Protein AF-A0A4Q9QVE3-F1 (afdb_monomer_lite)

Sequence (115 aa):
MQFNGNKVYQRDDLFEPNLVSSWREGGKVVTGTNLERMASGRAPVGVDGKSVNLHHTTQTQSGPIAEMTQTFHQQSSSVIHVNPNTIPSGIDRAAFDKWKAQYWQQRAAGYGGTQ

Structure (mmCIF, N/CA/C/O backbone):
data_AF-A0A4Q9QVE3-F1
#
_entry.id   AF-A0A4Q9QVE3-F1
#
loop_
_atom_site.group_PDB
_atom_site.id
_atom_site.type_symbol
_atom_site.label_atom_id
_atom_site.label_alt_id
_atom_site.label_comp_id
_atom_site.label_asym_id
_atom_site.label_entity_id
_atom_site.label_seq_id
_atom_site.pdbx_PDB_ins_code
_atom_site.Cartn_x
_atom_site.Cartn_y
_atom_site.Cartn_z
_atom_site.occupancy
_atom_site.B_iso_or_equiv
_atom_site.auth_seq_id
_atom_site.auth_comp_id
_atom_site.auth_asym_id
_atom_site.auth_atom_id
_atom_site.pdbx_PDB_model_num
ATOM 1 N N . MET A 1 1 ? -3.818 -11.766 -8.873 1.00 92.69 1 MET A N 1
ATOM 2 C CA . MET A 1 1 ? -5.047 -11.407 -9.623 1.00 92.69 1 MET A CA 1
ATOM 3 C C . MET A 1 1 ? -4.711 -10.564 -10.855 1.00 92.69 1 MET A C 1
ATOM 5 O O . MET A 1 1 ? -3.610 -10.033 -10.908 1.00 92.69 1 MET A O 1
ATOM 9 N N . GLN A 1 2 ? -5.631 -10.413 -11.814 1.00 96.12 2 GLN A N 1
ATOM 10 C CA . GLN A 1 2 ? -5.536 -9.386 -12.867 1.00 96.12 2 GLN A CA 1
ATOM 11 C C . GLN A 1 2 ? -6.335 -8.153 -12.437 1.00 96.12 2 GLN A C 1
ATOM 13 O O . GLN A 1 2 ? -7.503 -8.301 -12.086 1.00 96.12 2 GLN A O 1
ATOM 18 N N . PHE A 1 3 ? -5.739 -6.960 -12.477 1.00 96.81 3 PHE A N 1
ATOM 19 C CA . PHE A 1 3 ? -6.421 -5.704 -12.153 1.00 96.81 3 PHE A CA 1
ATOM 20 C C . PHE A 1 3 ? -6.029 -4.601 -13.138 1.00 96.81 3 PHE A C 1
ATOM 22 O O . PHE A 1 3 ? -4.846 -4.289 -13.267 1.00 96.81 3 PHE A O 1
ATOM 29 N N . ASN A 1 4 ? -7.014 -4.024 -13.835 1.00 95.00 4 ASN A N 1
ATOM 30 C CA . ASN A 1 4 ? -6.843 -2.882 -14.745 1.00 95.00 4 ASN A CA 1
ATOM 31 C C . ASN A 1 4 ? -5.614 -2.989 -15.675 1.00 95.00 4 ASN A C 1
ATOM 33 O O . ASN A 1 4 ? -4.869 -2.030 -15.842 1.00 95.00 4 ASN A O 1
ATOM 37 N N . GLY A 1 5 ? -5.399 -4.171 -16.266 1.00 94.75 5 GLY A N 1
ATOM 38 C CA . GLY A 1 5 ? -4.314 -4.426 -17.222 1.00 94.75 5 GLY A CA 1
ATOM 39 C C . GLY A 1 5 ? -3.000 -4.941 -16.623 1.00 94.75 5 GLY A C 1
ATOM 40 O O . GLY A 1 5 ? -2.158 -5.419 -17.378 1.00 94.75 5 GLY A O 1
ATOM 41 N N . ASN A 1 6 ? -2.833 -4.940 -15.298 1.00 97.06 6 ASN A N 1
ATOM 42 C CA . ASN A 1 6 ? -1.627 -5.442 -14.636 1.00 97.06 6 ASN A CA 1
ATOM 43 C C . ASN A 1 6 ? -1.897 -6.767 -13.908 1.00 97.06 6 ASN A C 1
ATOM 45 O O . ASN A 1 6 ? -2.942 -6.964 -13.277 1.00 97.06 6 ASN A O 1
ATOM 49 N N . LYS A 1 7 ? -0.911 -7.670 -13.940 1.00 97.31 7 LYS A N 1
ATOM 50 C CA . LYS A 1 7 ? -0.874 -8.830 -13.042 1.00 97.31 7 LYS A CA 1
ATOM 51 C C . LYS A 1 7 ? -0.400 -8.382 -11.670 1.00 97.31 7 LYS A C 1
ATOM 53 O O . LYS A 1 7 ? 0.688 -7.828 -11.566 1.00 97.31 7 LYS A O 1
ATOM 58 N N . VAL A 1 8 ? -1.177 -8.669 -10.630 1.00 97.62 8 VAL A N 1
ATOM 59 C CA . VAL A 1 8 ? -0.841 -8.324 -9.245 1.00 97.62 8 VAL A CA 1
ATOM 60 C C . VAL A 1 8 ? -0.570 -9.577 -8.421 1.00 97.62 8 VAL A C 1
ATOM 62 O O . VAL A 1 8 ? -1.419 -10.475 -8.339 1.00 97.62 8 VAL A O 1
ATOM 65 N N . TYR A 1 9 ? 0.607 -9.624 -7.804 1.00 97.00 9 TYR A N 1
ATOM 66 C CA . TYR A 1 9 ? 1.004 -10.622 -6.816 1.00 97.00 9 TYR A CA 1
ATOM 67 C C . TYR A 1 9 ? 0.636 -10.112 -5.421 1.00 97.00 9 TYR A C 1
ATOM 69 O O . TYR A 1 9 ? 1.348 -9.292 -4.841 1.00 97.00 9 TYR A O 1
ATOM 77 N N . GLN A 1 10 ? -0.517 -10.573 -4.940 1.00 96.69 10 GLN A N 1
ATOM 78 C CA . GLN A 1 10 ? -1.042 -10.267 -3.612 1.00 96.69 10 GLN A CA 1
ATOM 79 C C . GLN A 1 10 ? -0.371 -11.111 -2.539 1.00 96.69 10 GLN A C 1
ATOM 81 O O . GLN A 1 10 ? 0.037 -12.244 -2.804 1.00 96.69 10 GLN A O 1
ATOM 86 N N . ARG A 1 11 ? -0.300 -10.561 -1.330 1.00 96.12 11 ARG A N 1
ATOM 87 C CA . ARG A 1 11 ? 0.218 -11.243 -0.149 1.00 96.12 11 ARG A CA 1
ATOM 88 C C . ARG A 1 11 ? -0.603 -10.880 1.083 1.00 96.12 11 ARG A C 1
ATOM 90 O O . ARG A 1 11 ? -0.525 -9.759 1.580 1.00 96.12 11 ARG A O 1
ATOM 97 N N . ASP A 1 12 ? -1.376 -11.846 1.571 1.00 95.19 12 ASP A N 1
ATOM 98 C CA . ASP A 1 12 ? -2.218 -11.679 2.762 1.00 95.19 12 ASP A CA 1
ATOM 99 C C . ASP A 1 12 ? -1.400 -11.575 4.058 1.00 95.19 12 ASP A C 1
ATOM 101 O O . ASP A 1 12 ? -1.868 -11.002 5.031 1.00 95.19 12 ASP A O 1
ATOM 105 N N . ASP A 1 13 ? -0.156 -12.062 4.065 1.00 95.88 13 ASP A N 1
ATOM 106 C CA . ASP A 1 13 ? 0.727 -12.045 5.236 1.00 95.88 13 ASP A CA 1
ATOM 107 C C . ASP A 1 13 ? 1.366 -10.672 5.520 1.00 95.88 13 ASP A C 1
ATOM 109 O O . ASP A 1 13 ? 2.050 -10.491 6.526 1.00 95.88 13 ASP A O 1
ATOM 113 N N . LEU A 1 14 ? 1.180 -9.687 4.634 1.00 97.38 14 LEU A N 1
ATOM 114 C CA . LEU A 1 14 ? 1.827 -8.379 4.763 1.00 97.38 14 LEU A CA 1
ATOM 115 C C . LEU A 1 14 ? 1.144 -7.444 5.755 1.00 97.38 14 LEU A C 1
ATOM 117 O O . LEU A 1 14 ? 1.773 -6.463 6.159 1.00 97.38 14 LEU A O 1
ATOM 121 N N . PHE A 1 15 ? -0.117 -7.684 6.110 1.00 97.75 15 PHE A N 1
ATOM 122 C CA . PHE A 1 15 ? -0.886 -6.818 6.996 1.00 97.75 15 PHE A CA 1
ATOM 123 C C . PHE A 1 15 ? -2.050 -7.565 7.649 1.00 97.75 15 PHE A C 1
ATOM 125 O O . PHE A 1 15 ? -2.650 -8.449 7.053 1.00 97.75 15 PHE A O 1
ATOM 132 N N . GLU A 1 16 ? -2.436 -7.117 8.842 1.00 97.25 16 GLU A N 1
ATOM 133 C CA . GLU A 1 16 ? -3.645 -7.588 9.517 1.00 97.25 16 GLU A CA 1
ATOM 134 C C . GLU A 1 16 ? -4.864 -6.770 9.047 1.00 97.25 16 GLU A C 1
ATOM 136 O O . GLU A 1 16 ? -4.856 -5.541 9.208 1.00 97.25 16 GLU A O 1
ATOM 141 N N . PRO A 1 17 ? -5.926 -7.380 8.480 1.00 96.75 17 PRO A N 1
ATOM 142 C CA . PRO A 1 17 ? -7.071 -6.643 7.926 1.00 96.75 17 PRO A CA 1
ATOM 143 C C . PRO A 1 17 ? -7.790 -5.741 8.939 1.00 96.75 17 PRO A C 1
ATOM 145 O O . PRO A 1 17 ? -8.231 -4.641 8.601 1.00 96.75 17 PRO A O 1
ATOM 148 N N . ASN A 1 18 ? -7.856 -6.172 10.199 1.00 97.38 18 ASN A N 1
ATOM 149 C CA . ASN A 1 18 ? -8.568 -5.465 11.265 1.00 97.38 18 ASN A CA 1
ATOM 150 C C . ASN A 1 18 ? -7.662 -4.556 12.112 1.00 97.38 18 ASN A C 1
ATOM 152 O O . ASN A 1 18 ? -8.120 -4.000 13.108 1.00 97.38 18 ASN A O 1
ATOM 156 N N . LEU A 1 19 ? -6.388 -4.376 11.737 1.00 97.69 19 LEU A N 1
ATOM 157 C CA . LEU A 1 19 ? -5.495 -3.452 12.438 1.00 97.69 19 LEU A CA 1
ATOM 158 C C . LEU A 1 19 ? -6.044 -2.028 12.349 1.00 97.69 19 LEU A C 1
ATOM 160 O O . LEU A 1 19 ? -6.188 -1.476 11.258 1.00 97.69 19 LEU A O 1
ATOM 164 N N . VAL A 1 20 ? -6.318 -1.428 13.505 1.00 98.19 20 VAL A N 1
ATOM 165 C CA . VAL A 1 20 ? -6.814 -0.055 13.591 1.00 98.19 20 VAL A CA 1
ATOM 166 C C . VAL A 1 20 ? -5.653 0.928 13.471 1.00 98.19 20 VAL A C 1
ATOM 168 O O . VAL A 1 20 ? -4.639 0.815 14.158 1.00 98.19 20 VAL A O 1
ATOM 171 N N . SER A 1 21 ? -5.812 1.921 12.602 1.00 96.62 21 SER A N 1
ATOM 172 C CA . SER A 1 21 ? -4.867 3.018 12.408 1.00 96.62 21 SER A CA 1
ATOM 173 C C . SER A 1 21 ? -5.604 4.334 12.169 1.00 96.62 21 SER A C 1
ATOM 175 O O . SER A 1 21 ? -6.803 4.343 11.893 1.00 96.62 21 SER A O 1
ATOM 177 N N . SER A 1 22 ? -4.880 5.451 12.237 1.00 97.19 22 SER A N 1
ATOM 178 C CA . SER A 1 22 ? -5.417 6.765 11.875 1.00 97.19 22 SER A CA 1
ATOM 179 C C . SER A 1 22 ? -4.779 7.300 10.591 1.00 97.19 22 SER A C 1
ATOM 181 O O . SER A 1 22 ? -3.614 7.025 10.279 1.00 97.19 22 SER A O 1
ATOM 183 N N . TRP A 1 23 ? -5.537 8.081 9.826 1.00 95.56 23 TRP A N 1
ATOM 184 C CA . TRP A 1 23 ? -5.062 8.800 8.643 1.00 95.56 23 TRP A CA 1
ATOM 185 C C . TRP A 1 23 ? -5.768 10.147 8.495 1.00 95.56 23 TRP A C 1
ATOM 187 O O . TRP A 1 23 ? -6.731 10.445 9.197 1.00 95.56 23 TRP A O 1
ATOM 197 N N . ARG A 1 24 ? -5.264 10.990 7.587 1.00 94.19 24 ARG A N 1
ATOM 198 C CA . ARG A 1 24 ? -5.906 12.263 7.244 1.00 94.19 24 ARG A CA 1
ATOM 199 C C . ARG A 1 24 ? -6.722 12.143 5.967 1.00 94.19 24 ARG A C 1
ATOM 201 O O . ARG A 1 24 ? -6.215 11.668 4.953 1.00 94.19 24 ARG A O 1
ATOM 208 N N . GLU A 1 25 ? -7.944 12.652 6.002 1.00 91.50 25 GLU A N 1
ATOM 209 C CA . GLU A 1 25 ? -8.856 12.728 4.865 1.00 91.50 25 GLU A CA 1
ATOM 210 C C . GLU A 1 25 ? -9.631 14.045 4.914 1.00 91.50 25 GLU A C 1
ATOM 212 O O . GLU A 1 25 ? -10.215 14.391 5.938 1.00 91.50 25 GLU A O 1
ATOM 217 N N . GLY A 1 26 ? -9.562 14.839 3.840 1.00 89.94 26 GLY A N 1
ATOM 218 C CA . GLY A 1 26 ? -10.216 16.154 3.796 1.00 89.94 26 GLY A CA 1
ATOM 219 C C . GLY A 1 26 ? -9.826 17.086 4.956 1.00 89.94 26 GLY A C 1
ATOM 220 O O . GLY A 1 26 ? -10.656 17.851 5.435 1.00 89.94 26 GLY A O 1
ATOM 221 N N . GLY A 1 27 ? -8.593 16.973 5.465 1.00 92.88 27 GLY A N 1
ATOM 222 C CA . GLY A 1 27 ? -8.108 17.739 6.622 1.00 92.88 27 GLY A CA 1
ATOM 223 C C . GLY A 1 27 ? -8.538 17.204 7.995 1.00 92.88 27 GLY A C 1
ATOM 224 O O . GLY A 1 27 ? -8.072 17.717 9.009 1.00 92.88 27 GLY A O 1
ATOM 225 N N . LYS A 1 28 ? -9.365 16.156 8.056 1.00 95.62 28 LYS A N 1
ATOM 226 C CA . LYS A 1 28 ? -9.809 15.516 9.301 1.00 95.62 28 LYS A CA 1
ATOM 227 C C . LYS A 1 28 ? -8.992 14.265 9.591 1.00 95.62 28 LYS A C 1
ATOM 229 O O . LYS A 1 28 ? -8.525 13.600 8.669 1.00 95.62 28 LYS A O 1
ATOM 234 N N . VAL A 1 29 ? -8.820 13.951 10.872 1.00 97.25 29 VAL A N 1
ATOM 235 C CA . VAL A 1 29 ? -8.279 12.656 11.296 1.00 97.25 29 VAL A CA 1
ATOM 236 C C . VAL A 1 29 ? -9.423 11.648 11.300 1.00 97.25 29 VAL A C 1
ATOM 238 O O . VAL A 1 29 ? -10.447 11.879 11.937 1.00 97.25 29 VAL A O 1
ATOM 241 N N . VAL A 1 30 ? -9.233 10.552 10.578 1.00 97.00 30 VAL A N 1
ATOM 242 C CA . VAL A 1 30 ? -10.120 9.388 10.544 1.00 97.00 30 VAL A CA 1
ATOM 243 C C . VAL A 1 30 ? -9.374 8.229 11.194 1.00 97.00 30 VAL A C 1
ATOM 245 O O . VAL A 1 30 ? -8.156 8.121 11.037 1.00 97.00 30 VAL A O 1
ATOM 248 N N . THR A 1 31 ? -10.092 7.384 11.926 1.00 98.12 31 THR A N 1
ATOM 249 C CA . THR A 1 31 ? -9.565 6.161 12.538 1.00 98.12 31 THR A CA 1
ATOM 250 C C . THR A 1 31 ? -10.410 4.988 12.074 1.00 98.12 31 THR A C 1
ATOM 252 O O . THR A 1 31 ? -11.634 5.084 12.082 1.00 98.12 31 THR A O 1
ATOM 255 N N . GLY A 1 32 ? -9.757 3.897 11.690 1.00 98.12 32 GLY A N 1
ATOM 256 C CA . GLY A 1 32 ? -10.416 2.688 11.214 1.00 98.12 32 GLY A CA 1
ATOM 257 C C . GLY A 1 32 ? -9.425 1.558 10.957 1.00 98.12 32 GLY A C 1
ATOM 258 O O . GLY A 1 32 ? -8.208 1.725 11.074 1.00 98.12 32 GLY A O 1
ATOM 259 N N . THR A 1 33 ? -9.965 0.399 10.626 1.00 98.44 33 THR A N 1
ATOM 260 C CA . THR A 1 33 ? -9.238 -0.814 10.251 1.00 98.44 33 THR A CA 1
ATOM 261 C C . THR A 1 33 ? -8.466 -0.646 8.939 1.00 98.44 33 THR A C 1
ATOM 263 O O . THR A 1 33 ? -8.706 0.276 8.153 1.00 98.44 33 THR A O 1
ATOM 266 N N . ASN A 1 34 ? -7.558 -1.577 8.646 1.00 98.25 34 ASN A N 1
ATOM 267 C CA . ASN A 1 34 ? -6.909 -1.656 7.341 1.00 98.25 34 ASN A CA 1
ATOM 268 C C . ASN A 1 34 ? -7.911 -1.888 6.202 1.00 98.25 34 ASN A C 1
ATOM 270 O O . ASN A 1 34 ? -7.702 -1.354 5.114 1.00 98.25 34 ASN A O 1
ATOM 274 N N . LEU A 1 35 ? -9.005 -2.620 6.439 1.00 97.94 35 LEU A N 1
ATOM 275 C CA . LEU A 1 35 ? -10.085 -2.770 5.459 1.00 97.94 35 LEU A CA 1
ATOM 276 C C . LEU A 1 35 ? -10.745 -1.428 5.125 1.00 97.94 35 LEU A C 1
ATOM 278 O O . LEU A 1 35 ? -10.875 -1.092 3.950 1.00 97.94 35 LEU A O 1
ATOM 282 N N . GLU A 1 36 ? -11.097 -0.627 6.132 1.00 98.00 36 GLU A N 1
ATOM 283 C CA . GLU A 1 36 ? -11.693 0.703 5.929 1.00 98.00 36 GLU A CA 1
ATOM 284 C C . GLU A 1 36 ? -10.704 1.672 5.269 1.00 98.00 36 GLU A C 1
ATOM 286 O O . GLU A 1 36 ? -11.057 2.410 4.348 1.00 98.00 36 GLU A O 1
ATOM 291 N N . ARG A 1 37 ? -9.431 1.614 5.671 1.00 98.00 37 ARG A N 1
ATOM 292 C CA . ARG A 1 37 ? -8.339 2.375 5.053 1.00 98.00 37 ARG A CA 1
ATOM 293 C C . ARG A 1 37 ? -8.166 2.018 3.571 1.00 98.00 37 ARG A C 1
ATOM 295 O O . ARG A 1 37 ? -8.018 2.906 2.734 1.00 98.00 37 ARG A O 1
ATOM 302 N N . MET A 1 38 ? -8.223 0.734 3.226 1.00 97.94 38 MET A N 1
ATOM 303 C CA . MET A 1 38 ? -8.179 0.268 1.838 1.00 97.94 38 MET A CA 1
ATOM 304 C C . MET A 1 38 ? -9.428 0.657 1.048 1.00 97.94 38 MET A C 1
ATOM 306 O O . MET A 1 38 ? -9.304 1.117 -0.087 1.00 97.94 38 MET A O 1
ATOM 310 N N . ALA A 1 39 ? -10.61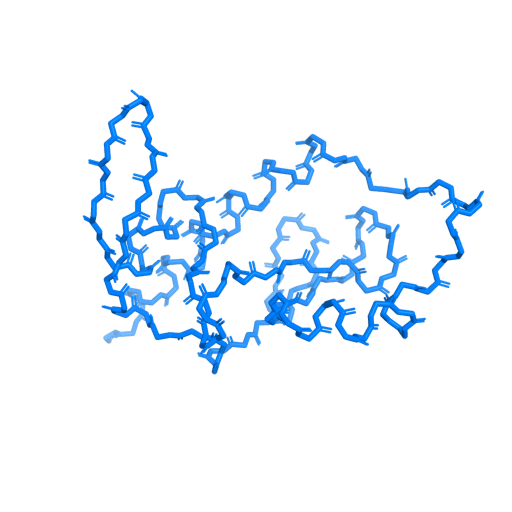5 0.575 1.650 1.00 97.12 39 ALA A N 1
ATOM 311 C CA . ALA A 1 39 ? -11.864 1.035 1.046 1.00 97.12 39 ALA A CA 1
ATOM 312 C C . ALA A 1 39 ? -11.857 2.551 0.758 1.00 97.12 39 ALA A C 1
ATOM 314 O O . ALA A 1 39 ? -12.491 3.004 -0.193 1.00 97.12 39 ALA A O 1
ATOM 315 N N . SER A 1 40 ? -11.069 3.341 1.496 1.00 96.44 40 SER A N 1
ATOM 316 C CA . SER A 1 40 ? -10.811 4.755 1.184 1.00 96.44 40 SER A CA 1
ATOM 317 C C . SER A 1 40 ? -9.720 4.960 0.109 1.00 96.44 40 SER A C 1
ATOM 319 O O . SER A 1 40 ? -9.248 6.080 -0.093 1.00 96.44 40 SER A O 1
ATOM 321 N N . GLY A 1 41 ? -9.248 3.893 -0.543 1.00 96.88 41 GLY A N 1
ATOM 322 C CA . GLY A 1 41 ? -8.196 3.918 -1.564 1.00 96.88 41 GLY A CA 1
ATOM 323 C C .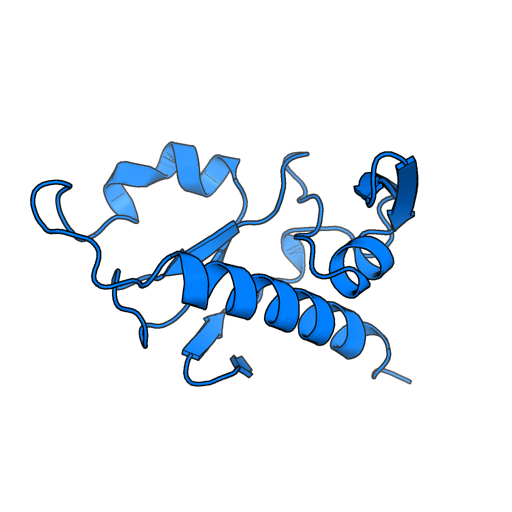 GLY A 1 41 ? -6.771 4.071 -1.030 1.00 96.88 41 GLY A C 1
ATOM 324 O O . GLY A 1 41 ? -5.868 4.454 -1.776 1.00 96.88 41 GLY A O 1
ATOM 325 N N . ARG A 1 42 ? -6.530 3.807 0.257 1.00 97.56 42 ARG A N 1
ATOM 326 C CA . ARG A 1 42 ? -5.200 3.933 0.872 1.00 97.56 42 ARG A CA 1
ATOM 327 C C . ARG A 1 42 ? -4.574 2.568 1.098 1.00 97.56 42 ARG A C 1
ATOM 329 O O . ARG A 1 42 ? -5.255 1.604 1.409 1.00 97.56 42 ARG A O 1
ATOM 336 N N . ALA A 1 43 ? -3.251 2.505 1.013 1.00 98.06 43 ALA A N 1
ATOM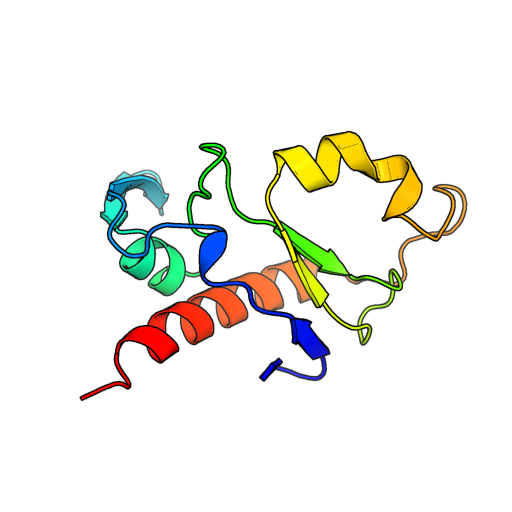 337 C CA . ALA A 1 43 ? -2.544 1.283 1.366 1.00 98.06 43 ALA A CA 1
ATOM 338 C C . ALA A 1 43 ? -2.786 0.914 2.843 1.00 98.06 43 ALA A C 1
ATOM 340 O O . ALA A 1 43 ? -2.803 1.819 3.698 1.00 98.06 43 ALA A O 1
ATOM 341 N N . PRO A 1 44 ? -2.930 -0.387 3.152 1.00 98.25 44 PRO A N 1
ATOM 342 C CA . PRO A 1 44 ? -2.990 -0.851 4.527 1.00 98.25 44 PRO A CA 1
ATOM 343 C C . PRO A 1 44 ? -1.649 -0.596 5.225 1.00 98.25 44 PRO A C 1
ATOM 345 O O . PRO A 1 44 ? -0.596 -0.475 4.588 1.00 98.25 44 PRO A O 1
ATOM 348 N N . VAL A 1 45 ? -1.686 -0.499 6.549 1.00 98.50 45 VAL A N 1
ATOM 349 C CA . VAL A 1 45 ? -0.498 -0.531 7.400 1.00 98.50 45 VAL A CA 1
ATOM 350 C C . VAL A 1 45 ? -0.032 -1.978 7.500 1.00 98.50 45 VAL A C 1
ATOM 352 O O . VAL A 1 45 ? -0.771 -2.840 7.972 1.00 98.50 45 VAL A O 1
ATOM 355 N N . GLY A 1 46 ? 1.178 -2.232 7.021 1.00 98.00 46 GLY A N 1
ATOM 356 C CA . GLY A 1 46 ? 1.820 -3.531 7.043 1.00 98.00 46 GLY A CA 1
ATOM 357 C C . GLY A 1 46 ? 2.352 -3.920 8.415 1.00 98.00 46 GLY A C 1
ATOM 358 O O . GLY A 1 46 ? 2.442 -3.103 9.333 1.00 98.00 46 GLY A O 1
ATOM 359 N N . VAL A 1 47 ? 2.765 -5.181 8.525 1.00 97.88 47 VAL A N 1
ATOM 360 C CA . VAL A 1 47 ? 3.374 -5.774 9.729 1.00 97.88 47 VAL A CA 1
ATOM 361 C C . VAL A 1 47 ? 4.650 -5.058 10.186 1.00 97.88 47 VAL A C 1
ATOM 363 O O . VAL A 1 47 ? 5.052 -5.184 11.337 1.00 97.88 47 VAL A O 1
ATOM 366 N N . ASP A 1 48 ? 5.276 -4.265 9.311 1.00 97.44 48 ASP A N 1
ATOM 367 C CA . ASP A 1 48 ? 6.429 -3.419 9.633 1.00 97.44 48 ASP A CA 1
ATOM 368 C C . ASP A 1 48 ? 6.042 -2.015 10.141 1.00 97.44 48 ASP A C 1
ATOM 370 O O . ASP A 1 48 ? 6.899 -1.136 10.260 1.00 97.44 48 ASP A O 1
ATOM 374 N N . GLY A 1 49 ? 4.754 -1.779 10.408 1.00 97.19 49 GLY A N 1
ATOM 375 C CA . GLY A 1 49 ? 4.214 -0.508 10.894 1.00 97.19 49 GLY A CA 1
ATOM 376 C C . GLY A 1 49 ? 4.158 0.599 9.838 1.00 97.19 49 GLY A C 1
ATOM 377 O O . GLY A 1 49 ? 3.838 1.744 10.161 1.00 97.19 49 GLY A O 1
ATOM 378 N N . LYS A 1 50 ? 4.467 0.295 8.573 1.00 97.50 50 LYS A N 1
ATOM 379 C CA . LYS A 1 50 ? 4.497 1.252 7.457 1.00 97.50 50 LYS A CA 1
ATOM 380 C C . LYS A 1 50 ? 3.459 0.873 6.407 1.00 97.50 50 LYS A C 1
ATOM 382 O O . LYS A 1 50 ? 2.914 -0.218 6.421 1.00 97.50 50 LYS A O 1
ATOM 387 N N . SER A 1 51 ? 3.145 1.779 5.484 1.00 97.88 51 SER A N 1
ATOM 388 C CA . SER A 1 51 ? 2.205 1.452 4.401 1.00 97.88 51 SER A CA 1
ATOM 389 C C . SER A 1 51 ? 2.769 0.365 3.479 1.00 97.88 51 SER A C 1
ATOM 391 O O . SER A 1 51 ? 3.935 0.428 3.085 1.00 97.88 51 SER A O 1
ATOM 393 N N . VAL A 1 52 ? 1.934 -0.608 3.113 1.00 98.31 52 VAL A N 1
ATOM 394 C CA . VAL A 1 52 ? 2.277 -1.622 2.106 1.00 98.31 52 VAL A CA 1
ATOM 395 C C . VAL A 1 52 ? 2.500 -0.944 0.752 1.00 98.31 52 VAL A C 1
ATOM 397 O O . VAL A 1 52 ? 1.778 -0.025 0.362 1.00 98.31 52 VAL A O 1
ATOM 400 N N . ASN A 1 53 ? 3.526 -1.389 0.034 1.00 97.44 53 ASN A N 1
ATOM 401 C CA . ASN A 1 53 ? 3.912 -0.849 -1.262 1.00 97.44 53 ASN A CA 1
ATOM 402 C C . ASN A 1 53 ? 3.387 -1.706 -2.410 1.00 97.44 53 ASN A C 1
ATOM 404 O O . ASN A 1 53 ? 3.294 -2.925 -2.295 1.00 97.44 53 ASN A O 1
ATOM 408 N N . LEU A 1 54 ? 3.115 -1.042 -3.534 1.00 96.62 54 LEU A N 1
ATOM 409 C CA . LEU A 1 54 ? 2.823 -1.657 -4.826 1.00 96.62 54 LEU A CA 1
ATOM 410 C C . LEU A 1 54 ? 3.994 -1.367 -5.760 1.00 96.62 54 LEU A C 1
ATOM 412 O O . LEU A 1 54 ? 4.188 -0.225 -6.181 1.00 96.62 54 LEU A O 1
ATOM 416 N N . HIS A 1 55 ? 4.782 -2.397 -6.051 1.00 93.50 55 HIS A N 1
ATOM 417 C CA . HIS A 1 55 ? 6.020 -2.289 -6.818 1.00 93.50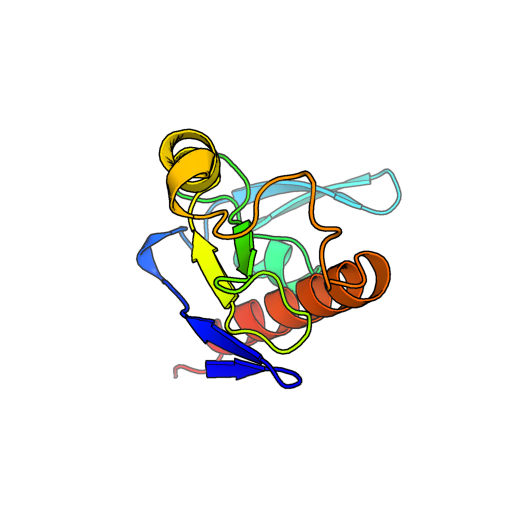 55 HIS A CA 1
ATOM 418 C C . HIS A 1 55 ? 5.855 -2.836 -8.230 1.00 93.50 55 HIS A C 1
ATOM 420 O O . HIS A 1 55 ? 5.491 -3.999 -8.380 1.00 93.50 55 HIS A O 1
ATOM 426 N N . HIS A 1 56 ? 6.187 -2.052 -9.257 1.00 92.00 56 HIS A N 1
ATOM 427 C CA . HIS A 1 56 ? 6.304 -2.576 -10.620 1.00 92.00 56 HIS A CA 1
ATOM 428 C C . HIS A 1 56 ? 7.603 -3.365 -10.763 1.00 92.00 56 HIS A C 1
ATOM 430 O O . HIS A 1 56 ? 8.691 -2.794 -10.693 1.00 92.00 56 HIS A O 1
ATOM 436 N N . THR A 1 57 ? 7.509 -4.662 -11.043 1.00 87.62 57 THR A N 1
ATOM 437 C CA . THR A 1 57 ? 8.689 -5.538 -11.087 1.00 87.62 57 THR A CA 1
ATOM 438 C C . THR A 1 57 ? 9.588 -5.275 -12.296 1.00 87.62 57 THR A C 1
ATOM 440 O O . THR A 1 57 ? 10.788 -5.514 -12.227 1.00 87.62 57 THR A O 1
ATOM 443 N N . THR A 1 58 ? 9.026 -4.755 -13.391 1.00 85.25 58 THR A N 1
ATOM 444 C CA . THR A 1 58 ? 9.745 -4.457 -14.643 1.00 85.25 58 THR A CA 1
ATOM 445 C C . THR A 1 58 ? 9.862 -2.963 -14.942 1.00 85.25 58 THR A C 1
ATOM 447 O O . THR A 1 58 ? 10.333 -2.599 -16.013 1.00 85.25 58 THR A O 1
ATOM 450 N N . GLN A 1 59 ? 9.432 -2.085 -14.026 1.00 82.88 59 GLN A N 1
ATOM 451 C CA . GLN A 1 59 ? 9.478 -0.621 -14.193 1.00 82.88 59 GLN A CA 1
ATOM 452 C C . GLN A 1 59 ? 8.752 -0.080 -15.447 1.00 82.88 59 GLN A C 1
ATOM 454 O O . GLN A 1 59 ? 9.078 0.996 -15.952 1.00 82.88 59 GLN A O 1
ATOM 459 N N . THR A 1 60 ? 7.749 -0.812 -15.939 1.00 86.19 60 THR A N 1
ATOM 460 C CA . THR A 1 60 ? 6.899 -0.429 -17.078 1.00 86.19 60 THR A CA 1
ATOM 461 C C . THR A 1 60 ? 5.449 -0.270 -16.631 1.00 86.19 60 THR A C 1
ATOM 463 O O . THR A 1 60 ? 5.006 -0.994 -15.742 1.00 86.19 60 THR A O 1
ATOM 466 N N . GLN A 1 61 ? 4.694 0.637 -17.262 1.00 87.81 61 GLN A N 1
ATOM 467 C CA . GLN A 1 61 ? 3.295 0.919 -16.904 1.00 87.81 61 GLN A CA 1
ATOM 468 C C . GLN A 1 61 ? 2.379 -0.320 -16.912 1.00 87.81 61 GLN A C 1
ATOM 470 O O . GLN A 1 61 ? 1.521 -0.456 -16.046 1.00 87.81 61 GLN A O 1
ATOM 475 N N . SER A 1 62 ? 2.538 -1.220 -17.886 1.00 89.00 62 SER A N 1
ATOM 476 C CA . SER A 1 62 ? 1.746 -2.457 -18.013 1.00 89.00 62 SER A CA 1
ATOM 477 C C . SER A 1 62 ? 2.402 -3.672 -17.344 1.00 89.00 62 SER A C 1
ATOM 479 O O . SER A 1 62 ? 1.919 -4.798 -17.470 1.00 89.00 62 SER A O 1
ATOM 481 N N . GLY A 1 63 ? 3.518 -3.464 -16.642 1.00 91.50 63 GLY A N 1
ATOM 482 C CA . GLY A 1 63 ? 4.283 -4.531 -16.017 1.00 91.50 63 GLY A CA 1
ATOM 483 C C . GLY A 1 63 ? 3.561 -5.172 -14.826 1.00 91.50 63 GLY A C 1
ATOM 484 O O . GLY A 1 63 ? 2.646 -4.578 -14.248 1.00 91.50 63 GLY A O 1
ATOM 485 N N . PRO A 1 64 ? 3.969 -6.384 -14.413 1.00 95.19 64 PRO A N 1
ATOM 486 C CA . PRO A 1 64 ? 3.462 -6.988 -13.190 1.00 95.19 64 PRO A CA 1
ATOM 487 C C . PRO A 1 64 ? 3.786 -6.145 -11.951 1.00 95.19 64 PRO A C 1
ATOM 489 O O . PRO A 1 64 ? 4.831 -5.494 -11.876 1.00 95.19 64 PRO A O 1
ATOM 492 N N . ILE A 1 65 ? 2.898 -6.205 -10.962 1.00 96.62 65 ILE A N 1
ATOM 493 C CA . ILE A 1 65 ? 2.992 -5.472 -9.702 1.00 96.62 65 ILE A CA 1
ATOM 494 C C . ILE A 1 65 ? 3.023 -6.461 -8.535 1.00 96.62 65 ILE A C 1
ATOM 496 O O . ILE A 1 65 ? 2.283 -7.444 -8.530 1.00 96.62 65 ILE A O 1
ATOM 500 N N . ALA A 1 66 ? 3.865 -6.207 -7.538 1.00 96.50 66 ALA A N 1
ATOM 501 C CA . ALA A 1 66 ? 3.944 -7.000 -6.315 1.00 96.50 66 ALA A CA 1
ATOM 502 C C . ALA A 1 66 ? 3.633 -6.153 -5.076 1.00 96.50 66 ALA A C 1
ATOM 504 O O . ALA A 1 66 ? 4.132 -5.032 -4.949 1.00 96.50 66 ALA A O 1
ATOM 505 N N . GLU A 1 67 ? 2.839 -6.709 -4.159 1.00 97.56 67 GLU A N 1
ATOM 506 C CA . GLU A 1 67 ? 2.699 -6.172 -2.804 1.00 97.56 67 GLU A CA 1
ATOM 507 C C . GLU A 1 67 ? 3.953 -6.508 -1.979 1.00 97.56 67 GLU A C 1
ATOM 509 O O . GLU A 1 67 ? 4.452 -7.637 -2.011 1.00 97.56 67 GLU A O 1
ATOM 514 N N . MET A 1 68 ? 4.477 -5.538 -1.228 1.00 96.88 68 MET A N 1
ATOM 515 C CA . MET A 1 68 ? 5.603 -5.756 -0.309 1.00 96.88 68 MET A CA 1
ATOM 516 C C . MET A 1 68 ? 5.620 -4.749 0.842 1.00 96.88 68 MET A C 1
ATOM 518 O O . MET A 1 68 ? 5.047 -3.663 0.745 1.00 96.88 68 MET A O 1
ATOM 522 N N . THR A 1 69 ? 6.312 -5.082 1.932 1.00 97.44 69 THR A N 1
ATOM 523 C CA . THR A 1 69 ? 6.528 -4.132 3.030 1.00 97.44 69 THR A CA 1
ATOM 524 C C . THR A 1 69 ? 7.417 -2.969 2.588 1.00 97.44 69 THR A C 1
ATOM 526 O O . THR A 1 69 ? 8.267 -3.101 1.700 1.00 97.44 69 THR A O 1
ATOM 529 N N . GLN A 1 70 ? 7.256 -1.813 3.233 1.00 96.00 70 GLN A N 1
ATOM 530 C CA . GLN A 1 70 ? 8.122 -0.657 2.990 1.00 96.00 70 GLN A CA 1
ATOM 531 C C . GLN A 1 70 ? 9.572 -0.948 3.381 1.00 96.00 70 GLN A C 1
ATOM 533 O O . GLN A 1 70 ? 10.500 -0.466 2.730 1.00 96.00 70 GLN A O 1
ATOM 538 N N . THR A 1 71 ? 9.773 -1.724 4.443 1.00 94.69 71 THR A N 1
ATOM 539 C CA . THR A 1 71 ? 11.101 -2.095 4.930 1.00 94.69 71 THR A CA 1
ATOM 540 C C . THR A 1 71 ? 11.830 -2.987 3.930 1.00 94.69 71 THR A C 1
ATOM 542 O O . THR A 1 71 ? 12.975 -2.685 3.599 1.00 94.69 71 THR A O 1
ATOM 545 N N . PHE A 1 72 ? 11.161 -3.994 3.357 1.00 92.94 72 PHE A N 1
ATOM 546 C CA . PHE A 1 72 ? 11.741 -4.803 2.281 1.00 92.94 72 PHE A CA 1
ATOM 547 C C . PHE A 1 72 ? 12.073 -3.945 1.055 1.00 92.94 72 PHE A C 1
ATOM 549 O O . PHE A 1 72 ? 13.190 -3.998 0.547 1.00 92.94 72 PHE A O 1
ATOM 556 N N . HIS A 1 73 ? 11.143 -3.084 0.630 1.00 90.62 73 HIS A N 1
ATOM 557 C CA . HIS A 1 73 ? 11.364 -2.192 -0.509 1.00 90.62 73 HIS A CA 1
ATOM 558 C C . HIS A 1 73 ? 12.602 -1.294 -0.324 1.00 90.62 73 HIS A C 1
ATOM 560 O O . HIS A 1 73 ? 13.348 -1.044 -1.267 1.00 90.62 73 HIS A O 1
ATOM 566 N N . GLN A 1 74 ? 12.845 -0.803 0.895 1.00 89.38 74 GLN A N 1
ATOM 567 C CA . GLN A 1 74 ? 14.016 0.022 1.209 1.00 89.38 74 GLN A CA 1
ATOM 568 C C . GLN A 1 74 ? 15.307 -0.798 1.234 1.00 89.38 74 GLN A C 1
ATOM 570 O O . GLN A 1 74 ? 16.281 -0.424 0.582 1.00 89.38 74 GLN A O 1
ATOM 575 N N . GLN A 1 75 ? 15.316 -1.912 1.965 1.00 91.50 75 GLN A N 1
ATOM 576 C CA . GLN A 1 75 ? 16.515 -2.728 2.168 1.00 91.50 75 GLN A CA 1
ATOM 577 C C . GLN A 1 75 ? 16.965 -3.443 0.892 1.00 91.50 75 GLN A C 1
ATOM 579 O O . GLN A 1 75 ? 18.160 -3.625 0.678 1.00 91.50 75 GLN A O 1
ATOM 584 N N . SER A 1 76 ? 16.024 -3.810 0.023 1.00 86.81 76 SER A N 1
ATOM 585 C CA . SER A 1 76 ? 16.290 -4.521 -1.229 1.00 86.81 76 SER A CA 1
ATOM 586 C C . SER A 1 76 ? 16.185 -3.624 -2.463 1.00 86.81 76 SER A C 1
ATOM 588 O O . SER A 1 76 ? 16.137 -4.137 -3.579 1.00 86.81 76 SER A O 1
ATOM 590 N N . SER A 1 77 ? 16.181 -2.295 -2.291 1.00 82.62 77 SER A N 1
ATOM 591 C CA . SER A 1 77 ? 16.003 -1.313 -3.373 1.00 82.62 77 SER A CA 1
ATOM 592 C C . SER A 1 77 ? 16.929 -1.559 -4.574 1.00 82.62 77 SER A C 1
ATOM 594 O O . SER A 1 77 ? 16.478 -1.522 -5.715 1.00 82.62 77 SER A O 1
ATOM 596 N N . SER A 1 78 ? 18.206 -1.876 -4.334 1.00 79.19 78 SER A N 1
ATOM 597 C CA . SER A 1 78 ? 19.192 -2.153 -5.391 1.00 79.19 78 SER A CA 1
ATOM 598 C C . SER A 1 78 ? 18.940 -3.452 -6.161 1.00 79.19 78 SER A C 1
ATOM 600 O O . SER A 1 78 ? 19.426 -3.597 -7.277 1.00 79.19 78 SER A O 1
ATOM 602 N N . VAL A 1 79 ? 18.192 -4.391 -5.578 1.00 78.69 79 VAL A N 1
ATOM 603 C CA . VAL A 1 79 ? 17.849 -5.684 -6.188 1.00 78.69 79 VAL A CA 1
ATOM 604 C C . VAL A 1 79 ? 16.540 -5.584 -6.970 1.00 78.69 79 VAL A C 1
ATOM 606 O O . VAL A 1 79 ? 16.411 -6.163 -8.044 1.00 78.69 79 VAL A O 1
ATOM 609 N N . ILE A 1 80 ? 15.556 -4.853 -6.440 1.00 79.81 80 ILE A N 1
ATOM 610 C CA . ILE A 1 80 ? 14.200 -4.800 -7.009 1.00 79.81 80 ILE A CA 1
ATOM 611 C C . ILE A 1 80 ? 14.030 -3.723 -8.088 1.00 79.81 80 ILE A C 1
ATOM 613 O O . ILE A 1 80 ? 13.080 -3.787 -8.873 1.00 79.81 80 ILE A O 1
ATOM 617 N N . HIS A 1 81 ? 14.924 -2.732 -8.143 1.00 77.19 81 HIS A N 1
ATOM 618 C CA . HIS A 1 81 ? 14.955 -1.722 -9.196 1.00 77.19 81 HIS A CA 1
ATOM 619 C C . HIS A 1 81 ? 15.887 -2.165 -10.328 1.00 77.19 81 HIS A C 1
ATOM 621 O O . HIS A 1 81 ? 17.072 -1.851 -10.341 1.00 77.19 81 HIS A O 1
ATOM 627 N N . VAL A 1 82 ? 15.322 -2.892 -11.295 1.00 73.62 82 VAL A N 1
ATOM 628 C CA . VAL A 1 82 ? 16.069 -3.499 -12.414 1.00 73.62 82 VAL A CA 1
ATOM 629 C C . VAL A 1 82 ? 16.636 -2.493 -13.420 1.00 73.62 82 VAL A C 1
ATOM 631 O O . VAL A 1 82 ? 17.589 -2.807 -14.127 1.00 73.62 82 VAL A O 1
ATOM 634 N N . ASN A 1 83 ? 16.078 -1.280 -13.474 1.00 71.12 83 ASN A N 1
ATOM 635 C CA . ASN A 1 83 ? 16.588 -0.209 -14.324 1.00 71.12 83 ASN A CA 1
ATOM 636 C C . ASN A 1 83 ? 17.459 0.742 -13.494 1.00 71.12 83 ASN A C 1
ATOM 638 O O . ASN A 1 83 ? 17.020 1.169 -12.421 1.00 71.12 83 ASN A O 1
ATOM 642 N N . PRO A 1 84 ? 18.647 1.135 -13.987 1.00 64.31 84 PRO A N 1
ATOM 643 C CA . PRO A 1 84 ? 19.416 2.200 -13.362 1.00 64.31 84 PRO A CA 1
ATOM 644 C C . PRO A 1 84 ? 18.636 3.521 -13.414 1.00 64.31 84 PRO A C 1
ATOM 646 O O . PRO A 1 84 ? 17.885 3.772 -14.355 1.00 64.31 84 PRO A O 1
ATOM 649 N N . ASN A 1 85 ? 18.867 4.407 -12.438 1.00 66.19 85 ASN A N 1
ATOM 650 C CA . ASN A 1 85 ? 18.205 5.721 -12.341 1.00 66.19 85 ASN A CA 1
ATOM 651 C C . ASN A 1 85 ? 18.459 6.646 -13.551 1.00 66.19 85 ASN A C 1
ATOM 653 O O . ASN A 1 85 ? 17.826 7.692 -13.671 1.00 66.19 85 ASN A O 1
ATOM 657 N N . THR A 1 86 ? 19.394 6.281 -14.431 1.00 64.31 86 THR A N 1
ATOM 658 C CA . THR A 1 86 ? 19.681 6.957 -15.702 1.00 64.31 86 THR A CA 1
ATOM 659 C C . THR A 1 86 ? 18.645 6.660 -16.785 1.00 64.31 86 THR A C 1
ATOM 661 O O . THR A 1 86 ? 18.578 7.396 -17.766 1.00 64.31 86 THR A O 1
ATOM 664 N N . ILE A 1 87 ? 17.832 5.611 -16.621 1.00 63.00 87 ILE A N 1
ATOM 665 C CA . ILE A 1 87 ? 16.708 5.300 -17.504 1.00 63.00 87 ILE A CA 1
ATOM 666 C C . ILE A 1 87 ? 15.435 5.849 -16.851 1.00 63.00 87 ILE A C 1
ATOM 668 O O . ILE A 1 87 ? 15.062 5.395 -15.764 1.00 63.00 87 ILE A O 1
ATOM 672 N N . PRO A 1 88 ? 14.744 6.810 -17.490 1.00 67.56 88 PRO A N 1
ATOM 673 C CA . PRO A 1 88 ? 13.469 7.304 -16.996 1.00 67.56 88 PRO A CA 1
ATOM 674 C C . PRO A 1 88 ? 12.477 6.158 -16.791 1.00 67.56 88 PRO A C 1
ATOM 676 O O . PRO A 1 88 ? 12.374 5.242 -17.607 1.00 67.56 88 PRO A O 1
ATOM 679 N N . SER A 1 89 ? 11.730 6.215 -15.692 1.00 75.56 89 SER A N 1
ATOM 680 C CA . SER A 1 89 ? 10.670 5.245 -15.435 1.00 75.56 89 SER A CA 1
ATOM 681 C C . SER A 1 89 ? 9.621 5.323 -16.545 1.00 75.56 89 SER A C 1
ATOM 683 O O . SER A 1 89 ? 9.094 6.398 -16.817 1.00 75.56 89 SER A O 1
ATOM 685 N N . GLY A 1 90 ? 9.270 4.181 -17.141 1.00 81.88 90 GLY A N 1
ATOM 686 C CA . GLY A 1 90 ? 8.173 4.083 -18.109 1.00 81.88 90 GLY A CA 1
ATOM 687 C C . GLY A 1 90 ? 6.787 4.096 -17.456 1.00 81.88 90 GLY A C 1
ATOM 688 O O . GLY A 1 90 ? 5.843 3.572 -18.041 1.00 81.88 90 GLY A O 1
ATOM 689 N N . ILE A 1 91 ? 6.682 4.599 -16.222 1.00 86.44 91 ILE A N 1
ATOM 690 C CA . ILE A 1 91 ? 5.463 4.627 -15.414 1.00 86.44 91 ILE A CA 1
ATOM 691 C C . ILE A 1 91 ? 4.951 6.063 -15.377 1.00 86.44 91 ILE A C 1
ATOM 693 O O . ILE A 1 91 ? 5.629 6.962 -14.871 1.00 86.44 91 ILE A O 1
ATOM 697 N N . ASP A 1 92 ? 3.719 6.260 -15.832 1.00 91.44 92 ASP A N 1
ATOM 698 C CA . ASP A 1 92 ? 2.983 7.489 -15.571 1.00 91.44 92 ASP A CA 1
ATOM 699 C C . ASP A 1 92 ? 2.561 7.487 -14.098 1.00 91.44 92 ASP A C 1
ATOM 701 O O . ASP A 1 92 ? 1.687 6.731 -13.664 1.00 91.44 92 ASP A O 1
ATOM 705 N N . ARG A 1 93 ? 3.218 8.333 -13.302 1.00 90.31 93 ARG A N 1
ATOM 706 C CA . ARG A 1 93 ? 3.005 8.397 -11.853 1.00 90.31 93 ARG A CA 1
ATOM 707 C C . ARG A 1 93 ? 1.589 8.838 -11.494 1.00 90.31 93 ARG A C 1
ATOM 709 O O . ARG A 1 93 ? 1.012 8.270 -10.573 1.00 90.31 93 ARG A O 1
ATOM 716 N N . ALA A 1 94 ? 1.012 9.782 -12.235 1.00 93.94 94 ALA A N 1
ATOM 717 C CA . ALA A 1 94 ? -0.332 10.281 -11.962 1.00 93.94 94 ALA A CA 1
ATOM 718 C C . ALA A 1 94 ? -1.396 9.230 -12.310 1.00 93.94 94 ALA A C 1
ATOM 720 O O . ALA A 1 94 ? -2.358 9.042 -11.560 1.00 93.94 94 ALA A O 1
ATOM 721 N N . ALA A 1 95 ? -1.211 8.509 -13.419 1.00 94.88 95 ALA A N 1
ATOM 722 C CA . ALA A 1 95 ? -2.058 7.371 -13.758 1.00 94.88 95 ALA A CA 1
ATOM 723 C C . ALA A 1 95 ? -1.918 6.249 -12.720 1.00 94.88 95 ALA A C 1
ATOM 725 O O . ALA A 1 95 ? -2.920 5.686 -12.274 1.00 94.88 95 ALA A O 1
ATOM 726 N N . PHE A 1 96 ? -0.692 5.960 -12.280 1.00 95.12 96 PHE A N 1
ATOM 727 C CA . PHE A 1 96 ? -0.446 4.928 -11.282 1.00 95.12 96 PHE A CA 1
ATOM 728 C C . PHE A 1 96 ? -1.018 5.282 -9.906 1.00 95.12 96 PHE A C 1
ATOM 730 O O . PHE A 1 96 ? -1.544 4.406 -9.227 1.00 95.12 96 PHE A O 1
ATOM 737 N N . ASP A 1 97 ? -0.995 6.546 -9.488 1.00 95.44 97 ASP A N 1
ATOM 738 C CA . ASP A 1 97 ? -1.615 6.965 -8.226 1.00 95.44 97 ASP A CA 1
ATOM 739 C C . ASP A 1 97 ? -3.129 6.716 -8.215 1.00 95.44 97 ASP A C 1
ATOM 741 O O . ASP A 1 97 ? -3.659 6.203 -7.226 1.00 95.44 97 ASP A O 1
ATOM 745 N N . LYS A 1 98 ? -3.813 6.972 -9.338 1.00 97.06 98 LYS A N 1
ATOM 746 C CA . LYS A 1 98 ? -5.232 6.616 -9.513 1.00 97.06 98 LYS A CA 1
ATOM 747 C C . LYS A 1 98 ? -5.438 5.102 -9.499 1.00 97.06 98 LYS A C 1
ATOM 749 O O . LYS A 1 98 ? -6.326 4.615 -8.802 1.00 97.06 98 LYS A O 1
ATOM 754 N N . TRP A 1 99 ? -4.591 4.363 -10.219 1.00 97.62 99 TRP A N 1
ATOM 755 C CA . TRP A 1 99 ? -4.632 2.901 -10.266 1.00 97.62 99 TRP A CA 1
ATOM 756 C C . TRP A 1 99 ? -4.475 2.287 -8.868 1.00 97.62 99 TRP A C 1
ATOM 758 O O . TRP A 1 99 ? -5.256 1.416 -8.498 1.00 97.62 99 TRP A O 1
ATOM 768 N N . LYS A 1 100 ? -3.531 2.779 -8.050 1.00 97.69 100 LYS A N 1
ATOM 769 C CA . LYS A 1 100 ? -3.305 2.303 -6.673 1.00 97.69 100 LYS A CA 1
ATOM 770 C C . LYS A 1 100 ? -4.531 2.512 -5.792 1.00 97.69 100 LYS A C 1
ATOM 772 O O . LYS A 1 100 ? -4.887 1.614 -5.036 1.00 97.69 100 LYS A O 1
ATOM 777 N N . ALA A 1 101 ? -5.166 3.681 -5.881 1.00 97.88 101 ALA A N 1
ATOM 778 C CA . ALA A 1 101 ? -6.353 3.970 -5.085 1.00 97.88 101 ALA A CA 1
ATOM 779 C C . ALA A 1 101 ? -7.494 2.995 -5.409 1.00 97.88 101 ALA A C 1
ATOM 781 O O . ALA A 1 101 ? -8.065 2.388 -4.506 1.00 97.88 101 ALA A O 1
ATOM 782 N N . GLN A 1 102 ? -7.757 2.776 -6.699 1.00 98.19 102 GLN A N 1
ATOM 783 C CA . GLN A 1 102 ? -8.759 1.812 -7.158 1.00 98.19 102 GLN A CA 1
ATOM 784 C C . GLN A 1 102 ? -8.392 0.374 -6.771 1.00 98.19 102 GLN A C 1
ATOM 786 O O . GLN A 1 102 ? -9.256 -0.407 -6.378 1.00 98.19 102 GLN A O 1
ATOM 791 N N . TYR A 1 103 ? -7.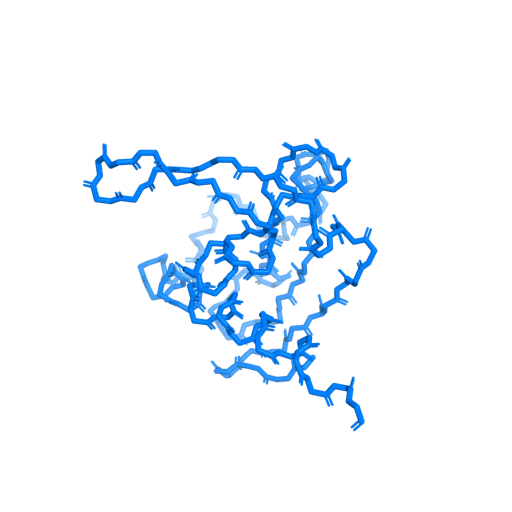108 0.023 -6.854 1.00 98.19 103 TYR A N 1
ATOM 792 C CA . TYR A 1 103 ? -6.624 -1.296 -6.472 1.00 98.19 103 TYR A CA 1
ATOM 793 C C . TYR A 1 103 ? -6.879 -1.584 -4.992 1.00 98.19 103 TYR A C 1
ATOM 795 O O . TYR A 1 103 ? -7.400 -2.647 -4.666 1.00 98.19 103 TYR A O 1
ATOM 803 N N . TRP A 1 104 ? -6.566 -0.649 -4.091 1.00 98.12 104 TRP A N 1
ATOM 804 C CA . TRP A 1 104 ? -6.814 -0.856 -2.662 1.00 98.12 104 TRP A CA 1
ATOM 805 C C . TRP A 1 104 ? -8.306 -0.961 -2.342 1.00 98.12 104 TRP A C 1
ATOM 807 O O . TRP A 1 104 ? -8.694 -1.819 -1.554 1.00 98.12 104 TRP A O 1
ATOM 817 N N . GLN A 1 105 ? -9.156 -0.188 -3.023 1.00 97.94 105 GLN A N 1
ATOM 818 C CA . GLN A 1 105 ? -10.612 -0.332 -2.911 1.00 97.94 105 GLN A CA 1
ATOM 819 C C . GLN A 1 105 ? -11.070 -1.740 -3.308 1.00 97.94 105 GLN A C 1
ATOM 821 O O . GLN A 1 105 ? -11.817 -2.386 -2.572 1.00 97.94 105 GLN A O 1
ATOM 826 N N . GLN A 1 106 ? -10.562 -2.255 -4.432 1.00 97.38 106 GLN A N 1
ATOM 827 C CA . GLN A 1 106 ? -10.833 -3.622 -4.874 1.00 97.38 106 GLN A CA 1
ATOM 828 C C . GLN A 1 106 ? -10.276 -4.665 -3.894 1.00 97.38 106 GLN A C 1
ATOM 830 O O . GLN A 1 106 ? -10.926 -5.680 -3.635 1.00 97.38 106 GLN A O 1
ATOM 835 N N . ARG A 1 107 ? -9.084 -4.422 -3.335 1.00 96.88 107 ARG A N 1
ATOM 836 C CA . ARG A 1 107 ? -8.445 -5.296 -2.347 1.00 96.88 107 ARG A CA 1
ATOM 837 C C . ARG A 1 107 ? -9.301 -5.422 -1.092 1.00 96.88 107 ARG A C 1
ATOM 839 O O . ARG A 1 107 ? -9.473 -6.542 -0.629 1.00 96.88 107 ARG A O 1
ATOM 846 N N . ALA A 1 108 ? -9.874 -4.322 -0.593 1.00 96.88 108 ALA A N 1
ATOM 847 C CA . ALA A 1 108 ? -10.814 -4.331 0.531 1.00 96.88 108 ALA A CA 1
ATOM 848 C C . ALA A 1 108 ? -12.088 -5.126 0.218 1.00 96.88 108 ALA A C 1
ATOM 850 O O . ALA A 1 108 ? -12.492 -5.968 1.016 1.00 96.88 108 ALA A O 1
ATOM 851 N N . ALA A 1 109 ? -12.691 -4.906 -0.956 1.00 94.50 109 ALA A N 1
ATOM 852 C CA . ALA A 1 109 ? -13.917 -5.595 -1.363 1.00 94.50 109 ALA A CA 1
ATOM 853 C C . ALA A 1 109 ? -13.753 -7.127 -1.412 1.00 94.50 109 ALA A C 1
ATOM 855 O O . ALA A 1 109 ? -14.689 -7.858 -1.096 1.00 94.50 109 ALA A O 1
ATOM 856 N N . GLY A 1 110 ? -12.552 -7.616 -1.741 1.00 90.62 110 GLY A N 1
ATOM 857 C CA . GLY A 1 110 ? -12.234 -9.046 -1.753 1.00 90.62 110 GLY A CA 1
ATOM 858 C C . GLY A 1 110 ? -12.356 -9.748 -0.394 1.00 90.62 110 GLY A C 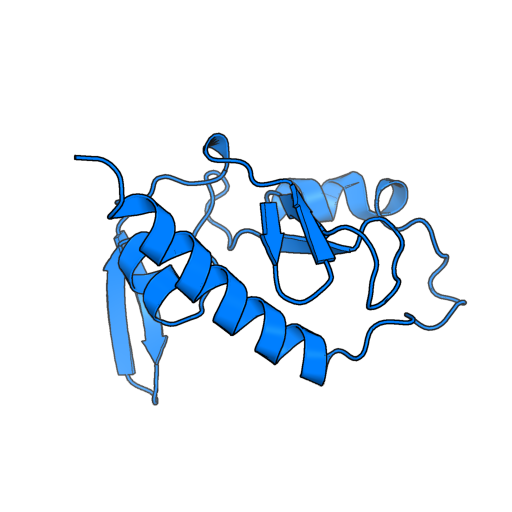1
ATOM 859 O O . GLY A 1 110 ? -12.581 -10.952 -0.369 1.00 90.62 110 GLY A O 1
ATOM 860 N N . TYR A 1 111 ? -12.270 -9.022 0.727 1.00 84.38 111 TYR A N 1
ATOM 861 C CA . TYR A 1 111 ? -12.418 -9.600 2.071 1.00 84.38 111 TYR A CA 1
ATOM 862 C C . TYR A 1 111 ? -13.882 -9.798 2.497 1.00 84.38 111 TYR A C 1
ATOM 864 O O . TYR A 1 111 ? -14.152 -10.581 3.401 1.00 84.38 111 TYR A O 1
ATOM 872 N N . GLY A 1 112 ? -14.838 -9.128 1.846 1.00 59.56 112 GLY A N 1
ATOM 873 C CA . GLY A 1 112 ? -16.274 -9.301 2.107 1.00 59.56 112 GLY A CA 1
ATOM 874 C C . GLY A 1 112 ? -16.919 -10.464 1.342 1.00 59.56 112 GLY A C 1
ATOM 875 O O . GLY A 1 112 ? -18.117 -10.686 1.488 1.00 59.56 112 GLY A O 1
ATOM 876 N N . GLY A 1 113 ? -16.150 -11.172 0.505 1.00 49.91 113 GLY A N 1
ATOM 877 C CA . GLY A 1 113 ? -16.636 -12.188 -0.438 1.00 49.91 113 GLY A CA 1
ATOM 878 C C . GLY A 1 113 ? -16.521 -13.645 0.021 1.00 49.91 113 GLY A C 1
ATOM 879 O O . GLY A 1 113 ? -16.774 -14.537 -0.781 1.00 49.91 113 GLY A O 1
ATOM 880 N N . THR A 1 114 ? -16.139 -13.903 1.272 1.00 40.75 114 THR A N 1
ATOM 881 C CA . THR A 1 114 ? -16.169 -15.246 1.873 1.00 40.75 114 THR A CA 1
ATOM 882 C C . THR A 1 114 ? -17.194 -15.301 3.001 1.00 40.75 114 THR A C 1
ATOM 884 O O . THR A 1 114 ? -16.866 -15.045 4.161 1.00 40.75 114 THR A O 1
ATOM 887 N N . GLN A 1 115 ? -18.428 -15.638 2.623 1.00 34.81 115 GLN A N 1
ATOM 888 C CA . GLN A 1 115 ? -19.366 -16.465 3.386 1.00 34.81 115 GLN A CA 1
ATOM 889 C C . GLN A 1 115 ? -19.908 -17.539 2.446 1.00 34.81 115 GLN A C 1
ATOM 891 O O . GLN A 1 115 ? -20.171 -17.192 1.271 1.00 34.81 115 GLN A O 1
#

Organism: NCBI:txid2487520

pLDDT: mean 90.81, std 11.95, range [34.81, 98.5]

Secondary structure (DSSP, 8-state):
-EETTEEEE--GGG--TT-EEEEEETTEEEEEEHHHHHHTT-PPBPTTSSBPEEEETTSBTTS-EEEE-HHHHHHTHHHH--S-TTSPPB--HHHHHHHHHHHHHHHHHGGG---

Radius of gyration: 14.61 Å; chains: 1; bounding box: 39×34×32 Å

Foldseek 3Di:
DDAPLAAEADDPQFADQFDWDWDDDPNDIDIGGQLVCLLQLFAGQTPVRHGWDWAFQALAQNGHTYTDDPVCCVVCVVPRPPDDPVDDRNHDPVVVSVRSSVVSSVVSVVVVPDD

InterPro domains:
  IPR026834 LHH [PF14411] (33-108)